Protein AF-Q2G1R2-F1 (afdb_monomer)

InterPro domains:
  IPR046049 Protein of unknown function DUF6007 [PF19470] (1-65)

Organism: Staphylococcus aureus (strain NCTC 8325 / PS 47) (NCBI:txid93061)

Solvent-accessible surface area (backbone atoms only — not comparable to full-atom values): 3785 Å² total; per-residue (Å²): 114,67,71,57,54,55,47,54,53,51,45,54,52,52,50,52,62,45,45,54,45,53,54,50,44,64,76,43,66,88,49,92,46,70,69,43,54,53,50,44,53,54,36,52,51,58,41,52,56,46,54,52,53,54,50,48,56,50,52,54,48,53,58,62,72,74,106

Secondary structure (DSSP, 8-state):
-HHHHHHHHHHHHHHHHHHHHHHHHHHHTT---HHHHHHHHHHHHHHHHHHHHHHHHHHHHHHHH--

Mean predicted aligned error: 10.87 Å

Sequence (67 aa):
MEGLKHSLKSLGWWDLFFAIPIFLLFAYLPNYNFITIFLNIVIIIFFSIGLILTTHIIIDKIKSNTK

Structure (mmCIF, N/CA/C/O backbone):
data_AF-Q2G1R2-F1
#
_entry.id   AF-Q2G1R2-F1
#
loop_
_atom_site.group_PDB
_atom_site.id
_atom_site.type_symbol
_atom_site.label_atom_id
_atom_site.label_alt_id
_atom_site.label_comp_id
_atom_site.label_asym_id
_atom_site.label_entity_id
_atom_site.label_seq_id
_atom_site.pdbx_PDB_ins_code
_atom_site.Cartn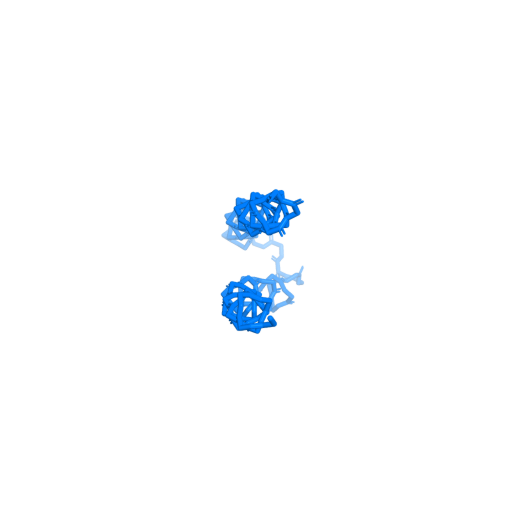_x
_atom_site.Cartn_y
_atom_site.Cartn_z
_atom_site.occupancy
_atom_site.B_iso_or_equiv
_atom_site.auth_seq_id
_atom_site.auth_comp_id
_atom_site.auth_asym_id
_atom_site.auth_atom_id
_atom_site.pdbx_PDB_model_num
ATOM 1 N N . MET A 1 1 ? 20.942 -2.221 -19.999 1.00 56.19 1 MET A N 1
ATOM 2 C CA . MET A 1 1 ? 20.013 -3.194 -19.364 1.00 56.19 1 MET A CA 1
ATOM 3 C C . MET A 1 1 ? 20.183 -3.330 -17.845 1.00 56.19 1 MET A C 1
ATOM 5 O O . MET A 1 1 ? 19.212 -3.671 -17.180 1.00 56.19 1 MET A O 1
ATOM 9 N N . GLU A 1 2 ? 21.354 -3.049 -17.260 1.00 66.81 2 GLU A N 1
ATOM 10 C CA . GLU A 1 2 ? 21.582 -3.208 -15.807 1.00 66.81 2 GLU A CA 1
ATOM 11 C C . GLU A 1 2 ? 20.670 -2.335 -14.927 1.00 66.81 2 GLU A C 1
ATOM 13 O O . GLU A 1 2 ? 20.140 -2.815 -13.922 1.00 66.81 2 GLU A O 1
ATOM 18 N N . GLY A 1 3 ? 20.397 -1.092 -15.343 1.00 64.81 3 GLY A N 1
ATOM 19 C CA . GLY A 1 3 ? 19.505 -0.180 -14.617 1.00 64.81 3 GLY A CA 1
ATOM 20 C C . GLY A 1 3 ? 18.072 -0.707 -14.462 1.00 64.81 3 GLY A C 1
ATOM 21 O O . GLY A 1 3 ? 17.471 -0.562 -13.396 1.00 64.81 3 GLY A O 1
ATOM 22 N N . LEU A 1 4 ? 17.540 -1.396 -15.480 1.00 70.12 4 LEU A N 1
ATOM 23 C CA . LEU A 1 4 ? 16.209 -2.011 -15.426 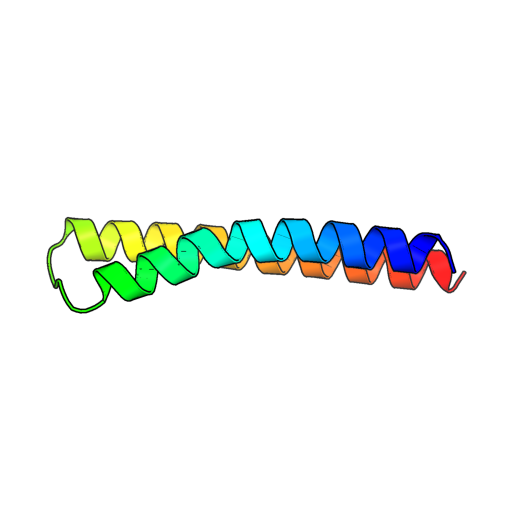1.00 70.12 4 LEU A CA 1
ATOM 24 C C . LEU A 1 4 ? 16.179 -3.171 -14.422 1.00 70.12 4 LEU A C 1
ATOM 26 O O . LEU A 1 4 ? 15.268 -3.257 -13.602 1.00 70.12 4 LEU A O 1
ATOM 30 N N . LYS A 1 5 ? 17.213 -4.022 -14.425 1.00 73.44 5 LYS A N 1
ATOM 31 C CA . LYS A 1 5 ? 17.314 -5.177 -13.521 1.00 73.44 5 LYS A CA 1
ATOM 32 C C . LYS A 1 5 ? 17.399 -4.746 -12.054 1.00 73.44 5 LYS A C 1
ATOM 34 O O . LYS A 1 5 ? 16.726 -5.325 -11.204 1.00 73.44 5 LYS A O 1
ATOM 39 N N . HIS A 1 6 ? 18.174 -3.701 -11.755 1.00 69.75 6 HIS A N 1
ATOM 40 C CA . HIS A 1 6 ? 18.222 -3.130 -10.406 1.00 69.75 6 HIS A CA 1
ATOM 41 C C . HIS A 1 6 ? 16.873 -2.519 -9.998 1.00 69.75 6 HIS A C 1
ATOM 43 O O . HIS A 1 6 ? 16.489 -2.578 -8.831 1.00 69.75 6 HIS A O 1
ATOM 49 N N . SER A 1 7 ? 16.148 -1.926 -10.945 1.00 67.38 7 SER A N 1
ATOM 50 C CA . SER A 1 7 ? 14.834 -1.327 -10.686 1.00 67.38 7 SER A CA 1
ATOM 51 C C . SER A 1 7 ? 13.786 -2.388 -10.382 1.00 67.38 7 SER A C 1
ATOM 53 O O . SER A 1 7 ? 13.120 -2.271 -9.365 1.00 67.38 7 SER A O 1
ATOM 55 N N . LEU A 1 8 ? 13.729 -3.470 -11.164 1.00 73.44 8 LEU A N 1
ATOM 56 C CA . LEU A 1 8 ? 12.875 -4.630 -10.884 1.00 73.44 8 LEU A CA 1
ATOM 57 C C . LEU A 1 8 ? 13.214 -5.283 -9.538 1.00 73.44 8 LEU A C 1
ATOM 59 O O . LEU A 1 8 ? 12.319 -5.652 -8.788 1.00 73.44 8 LEU A O 1
ATOM 63 N N . LYS A 1 9 ? 14.504 -5.386 -9.189 1.00 74.38 9 LYS A N 1
ATOM 64 C CA . LYS A 1 9 ? 14.912 -5.920 -7.882 1.00 74.38 9 LYS A CA 1
ATOM 65 C C . LYS A 1 9 ? 14.481 -5.008 -6.729 1.00 74.38 9 LYS A C 1
ATOM 67 O O . LYS A 1 9 ? 14.017 -5.500 -5.707 1.00 74.38 9 LYS A O 1
ATOM 72 N N . SER A 1 10 ? 14.626 -3.691 -6.890 1.00 72.75 10 SER A N 1
ATOM 73 C CA . SER A 1 10 ? 14.159 -2.722 -5.894 1.00 72.75 10 SER A CA 1
ATOM 74 C C . SER A 1 10 ? 12.637 -2.731 -5.781 1.00 72.75 10 SER A C 1
ATOM 76 O O . SER A 1 10 ? 12.134 -2.656 -4.668 1.00 72.75 10 SER A O 1
ATOM 78 N N . LEU A 1 11 ? 11.929 -2.852 -6.909 1.00 72.88 11 LEU A N 1
ATOM 79 C CA . LEU A 1 11 ? 10.479 -3.003 -6.967 1.00 72.88 11 LEU A CA 1
ATOM 80 C C . LEU A 1 11 ? 10.047 -4.223 -6.164 1.00 72.88 11 LEU A C 1
ATOM 82 O O . LEU A 1 11 ? 9.223 -4.082 -5.280 1.00 72.88 11 LEU A O 1
ATOM 86 N N . GLY A 1 12 ? 10.669 -5.382 -6.399 1.00 75.81 12 GLY A N 1
ATOM 87 C CA . GLY A 1 12 ? 10.343 -6.609 -5.674 1.00 75.81 12 GLY A CA 1
ATOM 88 C C . GLY A 1 12 ? 10.526 -6.481 -4.160 1.00 75.81 12 GLY A C 1
ATOM 89 O O . GLY A 1 12 ? 9.735 -7.037 -3.404 1.00 75.81 12 GLY A O 1
ATOM 90 N N . TRP A 1 13 ? 11.526 -5.716 -3.697 1.00 78.56 13 TRP A N 1
ATOM 91 C CA . TRP A 1 13 ? 11.673 -5.449 -2.263 1.00 78.56 13 TRP A CA 1
ATOM 92 C C . TRP A 1 13 ? 10.601 -4.518 -1.706 1.00 78.56 13 TRP A C 1
ATOM 94 O O . TRP A 1 13 ? 10.086 -4.778 -0.619 1.00 78.56 13 TRP A O 1
ATOM 104 N N . TRP A 1 14 ? 10.259 -3.459 -2.439 1.00 77.88 14 TRP A N 1
ATOM 105 C CA . TRP A 1 14 ? 9.176 -2.558 -2.053 1.00 77.88 14 TRP A CA 1
ATOM 106 C C . TRP A 1 14 ? 7.821 -3.272 -2.076 1.00 77.88 14 TRP A C 1
ATOM 108 O O . TRP A 1 14 ? 7.087 -3.193 -1.097 1.00 77.88 14 TRP A O 1
ATOM 118 N N . ASP A 1 15 ? 7.531 -4.060 -3.111 1.00 79.75 15 ASP A N 1
ATOM 119 C CA . ASP A 1 15 ? 6.331 -4.897 -3.202 1.00 79.75 15 ASP A CA 1
ATOM 120 C C . ASP A 1 15 ? 6.234 -5.869 -2.029 1.00 79.75 15 ASP A C 1
ATOM 122 O O . ASP A 1 15 ? 5.166 -5.996 -1.434 1.00 79.75 15 ASP A O 1
ATOM 126 N N . LEU A 1 16 ? 7.335 -6.522 -1.634 1.00 80.19 16 LEU A N 1
ATOM 127 C CA . LEU A 1 16 ? 7.309 -7.407 -0.470 1.00 80.19 16 LEU A CA 1
ATOM 128 C C . LEU A 1 16 ? 7.019 -6.636 0.823 1.00 80.19 16 LEU A C 1
ATOM 130 O O . LEU A 1 16 ? 6.244 -7.105 1.659 1.00 80.19 16 LEU A O 1
ATOM 134 N N . PHE A 1 17 ? 7.603 -5.446 0.979 1.00 82.81 17 PHE A N 1
ATOM 135 C CA . PHE A 1 17 ? 7.306 -4.575 2.112 1.00 82.81 17 PHE A CA 1
ATOM 136 C C . PHE A 1 17 ? 5.821 -4.175 2.145 1.00 82.81 17 PHE A C 1
ATOM 138 O O . PHE A 1 17 ? 5.233 -4.142 3.224 1.00 82.81 17 PHE A O 1
ATOM 145 N N . PHE A 1 18 ? 5.184 -3.954 0.989 1.00 77.62 18 PHE A N 1
ATOM 146 C CA . PHE A 1 18 ? 3.751 -3.636 0.892 1.00 77.62 18 PHE A CA 1
ATOM 147 C C . PHE A 1 18 ? 2.818 -4.844 0.974 1.00 77.62 18 PHE A C 1
ATOM 149 O O . PHE A 1 18 ? 1.673 -4.698 1.409 1.00 77.62 18 PHE A O 1
ATOM 156 N N . ALA A 1 19 ? 3.296 -6.041 0.643 1.00 80.25 19 ALA A N 1
ATOM 157 C CA . ALA A 1 19 ? 2.533 -7.273 0.795 1.00 80.25 19 ALA A CA 1
ATOM 158 C C . ALA A 1 19 ? 2.260 -7.600 2.271 1.00 80.25 19 ALA A C 1
ATOM 160 O O . ALA A 1 19 ? 1.182 -8.094 2.593 1.00 80.25 19 ALA A O 1
ATOM 161 N N . ILE A 1 20 ? 3.198 -7.290 3.174 1.00 82.75 20 ILE A N 1
ATOM 162 C CA . ILE A 1 20 ? 3.066 -7.577 4.612 1.00 82.75 20 ILE A CA 1
ATOM 163 C C . ILE A 1 20 ? 1.826 -6.883 5.224 1.00 82.75 20 ILE A C 1
ATOM 165 O O . ILE A 1 20 ? 0.990 -7.587 5.798 1.00 82.75 20 ILE A O 1
ATOM 169 N N . PRO A 1 21 ? 1.633 -5.553 5.084 1.00 81.31 21 PRO A N 1
ATOM 170 C CA . PRO A 1 21 ? 0.427 -4.878 5.553 1.00 81.31 21 PRO A CA 1
ATOM 171 C C . PRO A 1 21 ? -0.860 -5.420 4.919 1.00 81.31 21 PRO A C 1
ATOM 173 O O . PRO A 1 21 ? -1.830 -5.650 5.635 1.00 81.31 21 PRO A O 1
ATOM 176 N N . ILE A 1 22 ? -0.873 -5.669 3.603 1.00 81.56 22 ILE A N 1
ATOM 177 C CA . ILE A 1 22 ? -2.046 -6.220 2.899 1.00 81.56 22 ILE A CA 1
ATOM 178 C C . ILE A 1 22 ? -2.443 -7.579 3.487 1.00 81.56 22 ILE A C 1
ATOM 180 O O . ILE A 1 22 ? -3.619 -7.829 3.745 1.00 81.56 22 ILE A O 1
ATOM 184 N N . PHE A 1 23 ? -1.464 -8.448 3.738 1.00 81.19 23 PHE A N 1
ATOM 185 C CA . PHE A 1 23 ? -1.707 -9.762 4.326 1.00 81.19 23 PHE A CA 1
ATOM 186 C C . PHE A 1 23 ? -2.277 -9.649 5.743 1.00 81.19 23 PHE A C 1
ATOM 188 O O . PHE A 1 23 ? -3.209 -10.371 6.104 1.00 81.19 23 PHE A O 1
ATOM 195 N N . LEU A 1 24 ? -1.763 -8.694 6.525 1.00 78.12 24 LEU A N 1
ATOM 196 C CA . LEU A 1 24 ? -2.325 -8.357 7.828 1.00 78.12 24 LEU A CA 1
ATOM 197 C C . LEU A 1 24 ? -3.791 -7.909 7.701 1.00 78.12 24 LEU A C 1
ATOM 199 O O . LEU A 1 24 ? -4.636 -8.396 8.444 1.00 78.12 24 LEU A O 1
ATOM 203 N N . LEU A 1 25 ? -4.112 -7.041 6.738 1.00 77.81 25 LEU A N 1
ATOM 204 C CA . LEU A 1 25 ? -5.473 -6.538 6.513 1.00 77.81 25 LEU A CA 1
ATOM 205 C C . LEU A 1 25 ? -6.476 -7.678 6.272 1.00 77.81 25 LEU A C 1
ATOM 207 O O . LEU A 1 25 ? -7.571 -7.671 6.834 1.00 77.81 25 LEU A O 1
ATOM 211 N N . PHE A 1 26 ? -6.084 -8.700 5.503 1.00 75.94 26 PHE A N 1
ATOM 212 C CA . PHE A 1 26 ? -6.911 -9.891 5.281 1.00 75.94 26 PHE A CA 1
ATOM 213 C C . PHE A 1 26 ? -7.110 -10.737 6.539 1.00 75.94 26 PHE A C 1
ATOM 215 O O . PHE A 1 26 ? -8.222 -11.207 6.777 1.00 75.94 26 PHE A O 1
ATOM 222 N N . ALA A 1 27 ? -6.074 -10.904 7.365 1.00 74.81 27 ALA A N 1
ATOM 223 C CA . ALA A 1 27 ? -6.204 -11.620 8.635 1.00 74.81 27 ALA A CA 1
ATOM 224 C C . ALA A 1 27 ? -7.191 -10.927 9.594 1.00 74.81 27 ALA A C 1
ATOM 226 O O . ALA A 1 27 ? -7.834 -11.578 10.417 1.00 74.81 27 ALA A O 1
ATOM 227 N N . TYR A 1 28 ? -7.330 -9.607 9.468 1.00 70.31 28 TYR A N 1
ATOM 228 C CA . TYR A 1 2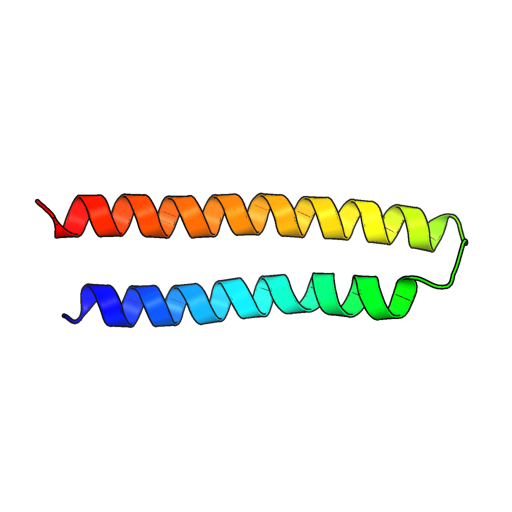8 ? -8.122 -8.773 10.364 1.00 70.31 28 TYR A CA 1
ATOM 229 C C . TYR A 1 28 ? -9.529 -8.426 9.848 1.00 70.31 28 TYR A C 1
ATOM 231 O O . TYR A 1 28 ? -10.361 -7.976 10.636 1.00 70.31 28 TYR A O 1
ATOM 239 N N . LEU A 1 29 ? -9.840 -8.684 8.573 1.00 66.44 29 LEU A N 1
ATO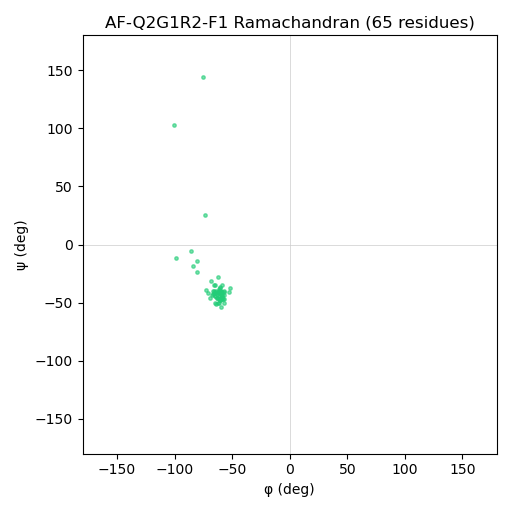M 240 C CA . LEU A 1 29 ? -11.108 -8.308 7.931 1.00 66.44 29 LEU A CA 1
ATOM 241 C C . LEU A 1 29 ? -12.405 -8.729 8.671 1.00 66.44 29 LEU A C 1
ATOM 243 O O . LEU A 1 29 ? -13.347 -7.938 8.655 1.00 66.44 29 LEU A O 1
ATOM 247 N N . PRO A 1 30 ? -12.514 -9.911 9.323 1.00 67.00 30 PRO A N 1
ATOM 248 C CA . PRO A 1 30 ? -13.779 -10.322 9.942 1.00 67.00 30 PRO A CA 1
ATOM 249 C C . PRO A 1 30 ? -14.003 -9.786 11.368 1.00 67.00 30 PRO A C 1
ATOM 251 O O . PRO A 1 30 ? -15.081 -9.993 11.925 1.00 67.00 30 PRO A O 1
ATOM 254 N N . ASN A 1 31 ? -13.032 -9.097 11.979 1.00 70.62 31 ASN A N 1
ATOM 255 C CA . ASN A 1 31 ? -13.154 -8.631 13.362 1.00 70.62 31 ASN A CA 1
ATOM 256 C C . ASN A 1 31 ? -13.520 -7.143 13.427 1.00 70.62 31 ASN A C 1
ATOM 258 O O . ASN A 1 31 ? -12.653 -6.280 13.324 1.00 70.62 31 ASN A O 1
ATOM 262 N N . TYR A 1 32 ? -14.788 -6.836 13.709 1.00 75.50 32 TYR A N 1
ATOM 263 C CA . TYR A 1 32 ? -15.318 -5.468 13.864 1.00 75.50 32 TYR A CA 1
ATOM 264 C C . TYR A 1 32 ? -14.900 -4.757 15.168 1.00 75.50 32 TYR A C 1
ATOM 266 O O . TYR A 1 32 ? -15.592 -3.861 15.652 1.00 75.50 32 TYR A O 1
ATOM 274 N N . ASN A 1 33 ? -13.769 -5.133 15.764 1.00 83.75 33 ASN A N 1
ATOM 275 C CA . ASN A 1 33 ? -13.272 -4.457 16.958 1.00 83.75 33 ASN A CA 1
ATOM 276 C C . ASN A 1 33 ? -12.659 -3.101 16.573 1.00 83.75 33 ASN A C 1
ATOM 278 O O . ASN A 1 33 ? -11.997 -2.974 15.544 1.00 83.75 33 ASN A O 1
ATOM 282 N N . PHE A 1 34 ? -12.820 -2.092 17.435 1.00 83.31 34 PHE A N 1
ATOM 283 C CA . PHE A 1 34 ? -12.279 -0.742 17.215 1.00 83.31 34 PHE A CA 1
ATOM 284 C C . PHE A 1 34 ? -10.768 -0.746 16.913 1.00 83.31 34 PHE A C 1
ATOM 286 O O . PHE A 1 34 ? -10.308 -0.062 16.001 1.00 83.31 34 PHE A O 1
ATOM 293 N N . ILE A 1 35 ? -10.005 -1.580 17.631 1.00 84.50 35 ILE A N 1
ATOM 294 C CA . ILE A 1 35 ? -8.558 -1.766 17.428 1.00 84.50 35 ILE A CA 1
ATOM 295 C C . ILE A 1 35 ? -8.264 -2.266 16.009 1.00 84.50 35 ILE A C 1
ATOM 297 O O . ILE A 1 35 ? -7.332 -1.792 15.365 1.00 84.50 35 ILE A O 1
ATOM 301 N N . THR A 1 36 ? -9.077 -3.189 15.502 1.00 81.88 36 THR A N 1
ATOM 302 C CA . THR A 1 36 ? -8.923 -3.763 14.166 1.00 81.88 36 THR A CA 1
ATOM 303 C C . THR A 1 36 ? -9.178 -2.729 13.074 1.00 81.88 36 THR A C 1
ATOM 305 O O . THR A 1 36 ? -8.415 -2.642 12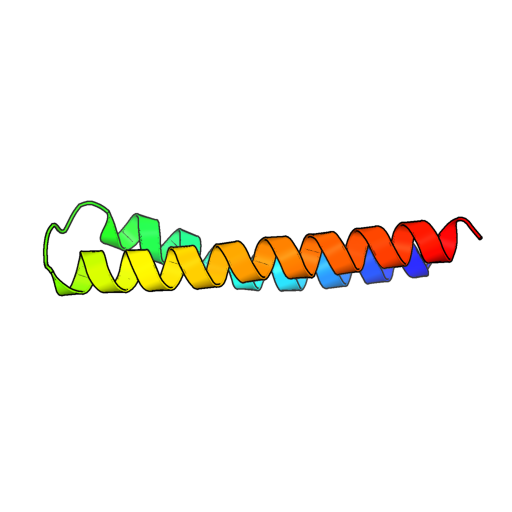.115 1.00 81.88 36 THR A O 1
ATOM 308 N N . ILE A 1 37 ? -10.216 -1.902 13.242 1.00 83.69 37 ILE A N 1
ATOM 309 C CA . ILE A 1 37 ? -10.521 -0.795 12.324 1.00 83.69 37 ILE A CA 1
ATOM 310 C C . ILE A 1 37 ? -9.349 0.189 12.288 1.00 83.69 37 ILE A C 1
ATOM 312 O O . ILE A 1 37 ? -8.886 0.557 11.209 1.00 83.69 37 ILE A O 1
ATOM 316 N N . PHE A 1 38 ? -8.837 0.579 13.458 1.00 86.69 38 PHE A N 1
ATOM 317 C CA . PHE A 1 38 ? -7.690 1.477 13.557 1.00 86.69 38 PHE A CA 1
AT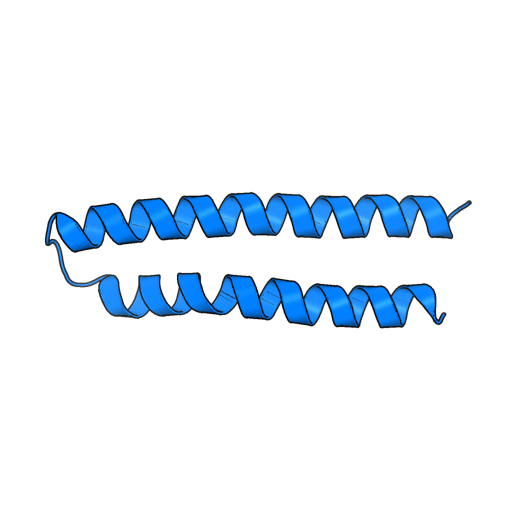OM 318 C C . PHE A 1 38 ? -6.450 0.901 12.860 1.00 86.69 38 PHE A C 1
ATOM 320 O O . PHE A 1 38 ? -5.816 1.588 12.058 1.00 86.69 38 PHE A O 1
ATOM 327 N N . LEU A 1 39 ? -6.138 -0.374 13.105 1.00 84.94 39 LEU A N 1
ATOM 328 C CA . LEU A 1 39 ? -5.001 -1.045 12.479 1.00 84.94 39 LEU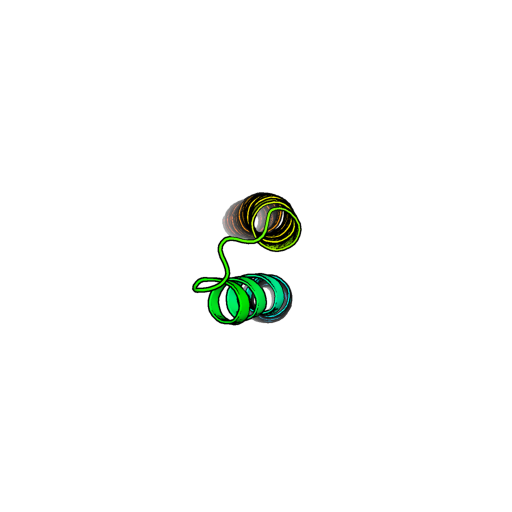 A CA 1
ATOM 329 C C . LEU A 1 39 ? -5.146 -1.102 10.950 1.00 84.94 39 LEU A C 1
ATOM 331 O O . LEU A 1 39 ? -4.186 -0.814 10.238 1.00 84.94 39 LEU A O 1
ATOM 335 N N . ASN A 1 40 ? -6.348 -1.391 10.442 1.00 84.12 40 ASN A N 1
ATOM 336 C CA . ASN A 1 40 ? -6.637 -1.383 9.006 1.00 84.12 40 ASN A CA 1
ATOM 337 C C . ASN A 1 40 ? -6.428 0.003 8.380 1.00 84.12 40 ASN A C 1
ATOM 339 O O . ASN A 1 40 ? -5.835 0.096 7.307 1.00 84.12 40 ASN A O 1
ATOM 343 N N . ILE A 1 41 ? -6.851 1.081 9.049 1.00 85.75 41 ILE A N 1
ATOM 344 C CA . ILE A 1 41 ? -6.611 2.455 8.575 1.00 85.75 41 ILE A CA 1
ATOM 345 C C . ILE A 1 41 ? -5.107 2.732 8.476 1.00 85.75 41 ILE A C 1
ATOM 347 O O . ILE A 1 41 ? -4.638 3.220 7.448 1.00 85.75 41 ILE A O 1
ATOM 351 N N . VAL A 1 42 ? -4.341 2.383 9.515 1.00 87.38 42 VAL A N 1
ATOM 352 C CA . VAL A 1 42 ? -2.879 2.549 9.522 1.00 87.38 42 VAL A CA 1
ATOM 353 C C . VAL A 1 42 ? -2.251 1.778 8.360 1.00 87.38 42 VAL A C 1
ATOM 355 O O . VAL A 1 42 ? -1.470 2.343 7.596 1.00 87.38 42 VAL A O 1
ATOM 358 N N . ILE A 1 43 ? -2.647 0.521 8.168 1.00 86.62 43 ILE A N 1
ATOM 359 C CA . ILE A 1 43 ? -2.179 -0.326 7.066 1.00 86.62 43 ILE A CA 1
ATOM 360 C C . ILE A 1 43 ? -2.463 0.313 5.697 1.00 86.62 43 ILE A C 1
ATOM 362 O O . ILE A 1 43 ? -1.557 0.382 4.866 1.00 86.62 43 ILE A O 1
ATOM 366 N N . ILE A 1 44 ? -3.680 0.816 5.464 1.00 85.38 44 ILE A N 1
ATOM 367 C CA . ILE A 1 44 ? -4.066 1.458 4.195 1.00 85.38 44 ILE A CA 1
ATOM 368 C C . ILE A 1 44 ? -3.206 2.700 3.920 1.00 85.38 44 ILE A C 1
ATOM 370 O O . ILE A 1 44 ? -2.782 2.920 2.781 1.00 85.38 44 ILE A O 1
ATOM 374 N N . ILE A 1 45 ? -2.914 3.499 4.950 1.00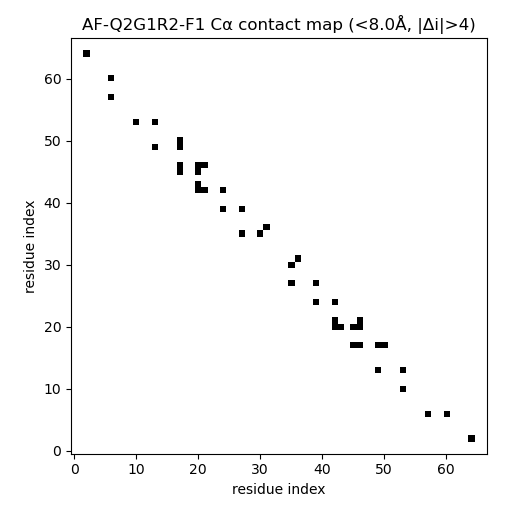 86.94 45 ILE A N 1
ATOM 375 C CA . ILE A 1 45 ? -2.057 4.686 4.828 1.00 86.94 45 ILE A CA 1
ATOM 376 C C . ILE A 1 45 ? -0.632 4.279 4.439 1.00 86.94 45 ILE A C 1
ATOM 378 O O . ILE A 1 45 ? -0.098 4.792 3.453 1.00 86.94 45 ILE A O 1
ATOM 382 N N . PHE A 1 46 ? -0.032 3.329 5.163 1.00 84.56 46 PHE A N 1
ATOM 383 C CA . PHE A 1 46 ? 1.313 2.827 4.856 1.00 84.56 46 PHE A CA 1
ATOM 384 C C . PHE A 1 46 ? 1.400 2.242 3.443 1.00 84.56 46 PHE A C 1
ATOM 386 O O . PHE A 1 46 ? 2.365 2.507 2.723 1.00 84.56 46 PHE A O 1
ATOM 393 N N . PHE A 1 47 ? 0.376 1.500 3.022 1.00 83.06 47 PHE A N 1
ATOM 394 C CA . PHE A 1 47 ? 0.291 0.937 1.679 1.00 83.06 47 PHE A CA 1
ATOM 395 C C . PHE A 1 47 ? 0.235 2.025 0.597 1.00 83.06 47 PHE A C 1
ATOM 397 O O . PHE A 1 47 ? 0.982 1.976 -0.382 1.00 83.06 47 PHE A O 1
ATOM 404 N N . SER A 1 48 ? -0.597 3.047 0.800 1.00 85.56 48 SER A N 1
ATOM 405 C CA . SER A 1 48 ? -0.760 4.152 -0.151 1.00 85.56 48 SER A CA 1
ATOM 406 C C . SER A 1 48 ? 0.530 4.958 -0.324 1.00 85.56 48 SER A C 1
ATOM 408 O O . SER A 1 48 ? 0.951 5.215 -1.452 1.00 85.56 48 SER A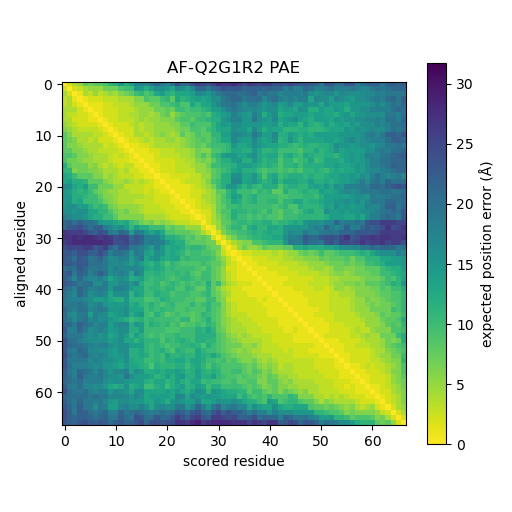 O 1
ATOM 410 N N . ILE A 1 49 ? 1.202 5.306 0.782 1.00 85.81 49 ILE A N 1
ATOM 411 C CA . ILE A 1 49 ? 2.508 5.996 0.759 1.00 85.81 49 ILE A CA 1
ATOM 412 C C . ILE A 1 49 ? 3.524 5.174 -0.036 1.00 85.81 49 ILE A C 1
ATOM 414 O O . ILE A 1 49 ? 4.304 5.699 -0.833 1.00 85.81 49 ILE A O 1
ATOM 418 N N . GLY A 1 50 ? 3.474 3.866 0.158 1.00 82.88 50 GLY A N 1
ATOM 419 C CA . GLY A 1 50 ? 4.328 2.917 -0.504 1.00 82.88 50 GLY A CA 1
ATOM 420 C C . GLY A 1 50 ? 4.236 2.824 -2.006 1.00 82.88 50 GLY A C 1
ATOM 421 O O . GLY A 1 50 ? 5.248 2.888 -2.712 1.00 82.88 50 GLY A O 1
ATOM 422 N N . LEU A 1 51 ? 3.006 2.687 -2.492 1.00 83.06 51 LEU A N 1
ATOM 423 C CA . LEU A 1 51 ? 2.719 2.672 -3.918 1.00 83.06 51 LEU A CA 1
ATOM 424 C C . LEU A 1 51 ? 3.157 3.976 -4.581 1.00 83.06 51 LEU A C 1
ATOM 426 O O . LEU A 1 51 ? 3.747 3.938 -5.662 1.00 83.06 51 LEU A O 1
ATOM 430 N N . ILE A 1 52 ? 2.921 5.118 -3.929 1.00 84.69 52 ILE A N 1
ATOM 431 C CA . ILE A 1 52 ? 3.340 6.430 -4.435 1.00 84.69 52 ILE A CA 1
ATOM 432 C C . ILE A 1 52 ? 4.863 6.486 -4.571 1.00 84.69 52 ILE A C 1
ATOM 434 O O . ILE A 1 52 ? 5.365 6.828 -5.643 1.00 84.69 52 ILE A O 1
ATOM 438 N N . LEU A 1 53 ? 5.599 6.108 -3.521 1.00 82.81 53 LEU A N 1
ATOM 439 C CA . LEU A 1 53 ? 7.063 6.122 -3.531 1.00 82.81 53 LEU A CA 1
ATOM 440 C C . LEU A 1 53 ? 7.621 5.208 -4.628 1.00 82.81 53 LEU A C 1
ATOM 442 O O . LEU A 1 53 ? 8.484 5.608 -5.409 1.00 82.81 53 LEU A O 1
ATOM 446 N N . THR A 1 54 ? 7.081 3.996 -4.718 1.00 82.38 54 THR A N 1
ATOM 447 C CA . THR A 1 54 ? 7.488 2.996 -5.707 1.00 82.38 54 THR A CA 1
ATOM 448 C C . THR A 1 54 ? 7.228 3.498 -7.127 1.00 82.38 54 THR A C 1
ATOM 450 O O . THR A 1 54 ? 8.120 3.457 -7.973 1.00 82.38 54 THR A O 1
ATOM 453 N N . THR A 1 55 ? 6.047 4.070 -7.372 1.00 83.94 55 THR A N 1
ATOM 454 C CA . THR A 1 55 ? 5.677 4.655 -8.667 1.00 83.94 55 THR A CA 1
ATOM 455 C C . THR A 1 55 ? 6.597 5.812 -9.046 1.00 83.94 55 THR A C 1
ATOM 457 O O . THR A 1 55 ? 7.072 5.865 -10.180 1.00 83.94 55 THR A O 1
ATOM 460 N N . HIS A 1 56 ? 6.905 6.713 -8.110 1.00 83.06 56 HIS A N 1
ATOM 461 C CA . HIS A 1 56 ? 7.781 7.852 -8.386 1.00 83.06 56 HIS A CA 1
ATOM 462 C C . HIS A 1 56 ? 9.207 7.401 -8.729 1.00 83.06 56 HIS A C 1
ATOM 464 O O . HIS A 1 56 ? 9.753 7.824 -9.745 1.00 83.06 56 HIS A O 1
ATOM 470 N N . ILE A 1 57 ? 9.762 6.447 -7.971 1.00 80.81 57 ILE A N 1
ATOM 471 C CA . ILE A 1 57 ? 11.090 5.872 -8.241 1.00 80.81 57 ILE A CA 1
ATOM 472 C C . ILE A 1 57 ? 11.146 5.222 -9.631 1.00 80.81 57 ILE A C 1
ATOM 474 O O . ILE A 1 57 ? 12.153 5.356 -10.332 1.00 80.81 57 ILE A O 1
ATOM 478 N N . ILE A 1 58 ? 10.089 4.514 -10.042 1.00 80.56 58 ILE A N 1
ATOM 479 C CA . ILE A 1 58 ? 10.005 3.909 -11.378 1.00 80.56 58 ILE A CA 1
ATOM 480 C C . ILE A 1 58 ? 9.973 4.996 -12.453 1.00 80.56 58 ILE A C 1
ATOM 482 O O . ILE A 1 58 ? 10.757 4.929 -13.399 1.00 80.56 58 ILE A O 1
ATOM 486 N N . ILE A 1 59 ? 9.093 5.992 -12.311 1.00 82.69 59 ILE A N 1
ATOM 487 C CA . ILE A 1 59 ? 8.930 7.074 -13.291 1.00 82.69 59 ILE A CA 1
ATOM 488 C C . ILE A 1 59 ? 10.235 7.858 -13.449 1.00 82.69 59 ILE A C 1
ATOM 490 O O . ILE A 1 59 ? 10.687 8.058 -14.579 1.00 82.69 59 ILE A O 1
ATOM 494 N N . ASP A 1 60 ? 10.874 8.243 -12.345 1.00 81.50 60 ASP A N 1
ATOM 495 C CA . ASP A 1 60 ? 12.130 8.995 -12.365 1.00 81.50 60 ASP A CA 1
ATOM 496 C C . ASP A 1 60 ? 13.251 8.209 -13.048 1.00 81.50 60 ASP A C 1
ATOM 498 O O . ASP A 1 60 ? 14.004 8.762 -13.854 1.00 81.50 60 ASP A O 1
ATOM 502 N N . LYS A 1 61 ? 13.338 6.896 -12.806 1.00 74.38 61 LYS A N 1
ATOM 503 C CA . LYS A 1 61 ? 14.338 6.046 -13.464 1.00 74.38 61 LYS A CA 1
ATOM 504 C C . LYS A 1 61 ? 14.041 5.776 -14.929 1.00 74.38 61 LYS A C 1
ATOM 506 O O . LYS A 1 61 ? 14.981 5.784 -15.721 1.00 74.38 61 LYS A O 1
ATOM 511 N N . ILE A 1 62 ? 12.783 5.560 -15.312 1.00 80.31 62 ILE A N 1
ATOM 512 C CA . ILE A 1 62 ? 12.400 5.428 -16.727 1.00 80.31 62 ILE A CA 1
ATOM 513 C C . ILE A 1 62 ? 12.749 6.722 -17.467 1.00 80.31 62 ILE A C 1
ATOM 515 O O . ILE A 1 62 ? 13.394 6.679 -18.516 1.00 80.31 62 ILE A O 1
ATOM 519 N N . LYS A 1 63 ? 12.409 7.878 -16.888 1.00 79.06 63 LYS A N 1
ATOM 520 C CA . LYS A 1 63 ? 12.741 9.190 -17.448 1.00 79.06 63 LYS A CA 1
ATOM 521 C C . LYS A 1 63 ? 14.252 9.410 -17.536 1.00 79.06 63 LYS A C 1
ATOM 523 O O . LYS A 1 63 ? 14.726 9.895 -18.558 1.00 79.06 63 LYS A O 1
ATOM 528 N N . SER A 1 64 ? 15.010 9.018 -16.510 1.00 76.38 64 SER A N 1
ATOM 529 C CA . SER A 1 64 ? 16.474 9.116 -16.511 1.00 76.38 64 SER A CA 1
ATOM 530 C C . SER A 1 64 ? 17.151 8.170 -17.505 1.00 76.38 64 SER A C 1
ATOM 532 O O . SER A 1 64 ? 18.222 8.518 -17.979 1.00 76.38 64 SER A O 1
ATOM 534 N N . ASN A 1 65 ? 16.597 6.985 -17.792 1.00 69.31 65 ASN A N 1
ATOM 535 C CA . ASN A 1 65 ? 17.188 6.042 -18.756 1.00 69.31 65 ASN A CA 1
ATOM 536 C C . ASN A 1 65 ? 16.803 6.358 -20.211 1.00 69.31 65 ASN A C 1
ATOM 538 O O . ASN A 1 65 ? 17.441 5.862 -21.129 1.00 69.31 65 ASN A O 1
ATOM 542 N N . THR A 1 66 ? 15.744 7.147 -20.416 1.00 63.59 66 THR A N 1
ATOM 543 C CA . THR A 1 66 ? 15.289 7.579 -21.749 1.00 63.59 66 THR A CA 1
ATOM 544 C C . THR A 1 66 ? 16.110 8.758 -22.293 1.00 63.59 66 THR A C 1
ATOM 546 O O . THR A 1 66 ? 16.017 9.065 -23.478 1.00 63.59 66 THR A O 1
ATOM 549 N N . LYS A 1 67 ? 16.896 9.431 -21.447 1.00 48.16 67 LYS A N 1
ATOM 550 C CA . LYS A 1 67 ? 17.761 10.552 -21.828 1.00 48.16 67 LYS A CA 1
ATOM 551 C C . LYS A 1 67 ? 19.200 10.083 -22.003 1.00 48.16 67 LYS A C 1
ATOM 553 O O . LYS A 1 67 ? 19.848 10.596 -22.937 1.00 48.16 67 LYS A O 1
#

Radius of gyration: 15.68 Å; Cα contacts (8 Å, |Δi|>4): 22; chains: 1; bounding box: 37×22×39 Å

Foldseek 3Di:
DVLVVVLVVVLVVLVVVLVVLVVVLVVLVVDPDPVSVVSNVVSVVVNVVSVVVSVVVVVVSVVVVVD

pLDDT: mean 77.94, std 7.64, range [48.16, 87.38]